Protein AF-A0A1L8MY44-F1 (afdb_monomer_lite)

Structure (mmCIF, N/CA/C/O backbone):
data_AF-A0A1L8MY44-F1
#
_entry.id   AF-A0A1L8MY44-F1
#
loop_
_atom_site.group_PDB
_atom_site.id
_atom_site.type_symbol
_atom_site.label_atom_id
_atom_site.label_alt_id
_atom_site.label_comp_id
_atom_site.label_asym_id
_atom_site.label_entity_id
_atom_site.label_seq_id
_atom_site.pdbx_PDB_ins_code
_atom_site.Cartn_x
_atom_site.Cartn_y
_atom_site.Cartn_z
_atom_site.occupancy
_atom_site.B_iso_or_equiv
_atom_site.auth_seq_id
_atom_site.auth_comp_id
_atom_site.auth_asym_id
_atom_site.auth_atom_id
_atom_site.pdbx_PDB_model_num
ATOM 1 N N . MET A 1 1 ? 18.761 0.185 -20.530 1.00 42.75 1 MET A N 1
ATOM 2 C CA . MET A 1 1 ? 18.062 1.045 -19.556 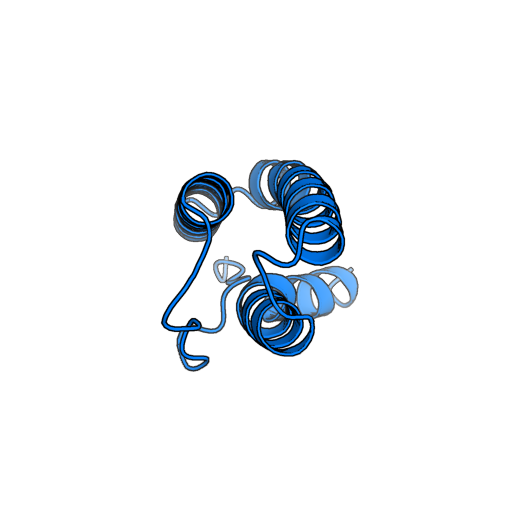1.00 42.75 1 MET A CA 1
ATOM 3 C C . MET A 1 1 ? 17.880 0.218 -18.301 1.00 42.75 1 MET A C 1
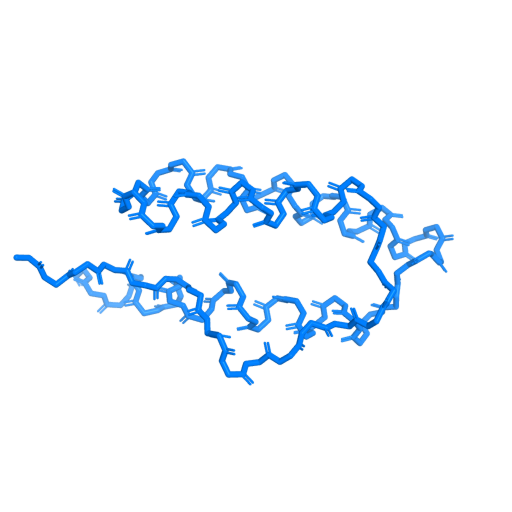ATOM 5 O O . MET A 1 1 ? 17.369 -0.887 -18.421 1.00 42.75 1 MET A O 1
ATOM 9 N N . ASN A 1 2 ? 18.374 0.680 -17.151 1.00 50.81 2 ASN A N 1
ATOM 10 C CA . ASN A 1 2 ? 18.049 0.026 -15.884 1.00 50.81 2 ASN A CA 1
ATOM 11 C C . ASN A 1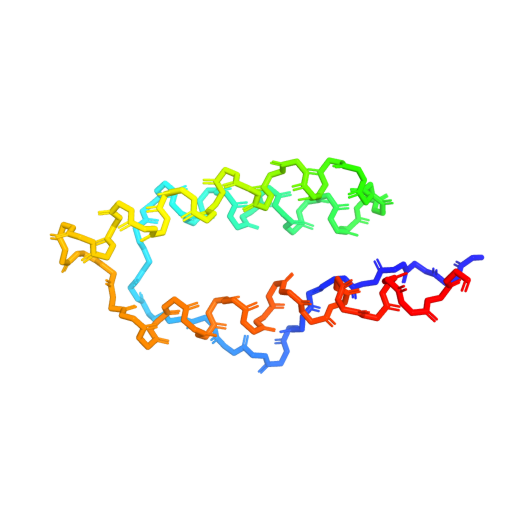 2 ? 16.562 0.272 -15.632 1.00 50.81 2 ASN A C 1
ATOM 13 O O . ASN A 1 2 ? 16.124 1.419 -15.678 1.00 50.81 2 ASN A O 1
ATOM 17 N N . GLN A 1 3 ? 15.791 -0.797 -15.467 1.00 60.06 3 GLN A N 1
ATOM 18 C CA . GLN A 1 3 ? 14.371 -0.706 -15.150 1.00 60.06 3 GLN A CA 1
ATOM 19 C C . GLN A 1 3 ? 14.245 0.013 -13.799 1.00 60.06 3 GLN A C 1
ATOM 21 O O . GLN A 1 3 ? 14.902 -0.385 -12.834 1.00 60.06 3 GLN A O 1
ATOM 26 N N . LEU A 1 4 ? 13.484 1.109 -13.743 1.00 68.44 4 LEU A N 1
ATOM 27 C CA . LEU A 1 4 ? 13.184 1.777 -12.478 1.00 68.44 4 LEU A CA 1
ATOM 28 C C . LEU A 1 4 ? 12.319 0.823 -11.656 1.00 68.44 4 LEU A C 1
ATOM 30 O O . LEU A 1 4 ? 11.255 0.418 -12.114 1.00 68.44 4 LEU A O 1
ATOM 34 N N . ASN A 1 5 ? 12.801 0.438 -10.476 1.00 81.69 5 ASN A N 1
ATOM 35 C CA . ASN A 1 5 ? 12.037 -0.374 -9.539 1.00 81.69 5 ASN A CA 1
ATOM 36 C C . ASN A 1 5 ? 11.560 0.517 -8.389 1.00 81.69 5 ASN A C 1
ATOM 38 O O . ASN A 1 5 ? 12.364 1.000 -7.591 1.00 81.69 5 ASN A O 1
ATOM 42 N N . PHE A 1 6 ? 10.251 0.733 -8.328 1.00 85.81 6 PHE A N 1
ATOM 43 C CA . PHE A 1 6 ? 9.578 1.566 -7.339 1.00 85.81 6 PHE A CA 1
ATOM 44 C C . PHE A 1 6 ? 9.272 0.817 -6.036 1.00 85.81 6 PHE A C 1
ATOM 46 O O . PHE A 1 6 ? 9.019 1.460 -5.017 1.00 85.81 6 PHE A O 1
ATOM 53 N N . ILE A 1 7 ? 9.339 -0.521 -6.056 1.00 90.38 7 ILE A N 1
ATOM 54 C CA . ILE A 1 7 ? 8.880 -1.390 -4.968 1.00 90.38 7 ILE A CA 1
ATOM 55 C C . ILE A 1 7 ? 10.057 -2.073 -4.256 1.00 90.38 7 ILE A C 1
ATOM 57 O O . ILE A 1 7 ? 10.847 -2.796 -4.871 1.00 90.38 7 ILE A O 1
ATOM 61 N N . ASP A 1 8 ? 10.130 -1.912 -2.932 1.00 91.19 8 ASP A N 1
ATOM 62 C CA . ASP A 1 8 ? 11.054 -2.649 -2.063 1.00 91.19 8 ASP A CA 1
ATOM 63 C C . ASP A 1 8 ? 10.413 -3.936 -1.521 1.00 91.19 8 ASP A C 1
ATOM 65 O O . ASP A 1 8 ? 9.738 -3.960 -0.488 1.00 91.19 8 ASP A O 1
ATOM 69 N N . TYR A 1 9 ? 10.671 -5.048 -2.208 1.00 90.19 9 TYR A N 1
ATOM 70 C CA . TYR A 1 9 ? 10.164 -6.369 -1.829 1.00 90.19 9 TYR A CA 1
ATOM 71 C C . TYR A 1 9 ? 10.732 -6.918 -0.509 1.00 90.19 9 TYR A C 1
ATOM 73 O O . TYR A 1 9 ? 10.216 -7.920 -0.012 1.00 90.19 9 TYR A O 1
ATOM 81 N N . ASN A 1 10 ? 11.746 -6.282 0.093 1.00 92.25 10 ASN A N 1
ATOM 82 C CA . ASN A 1 10 ? 12.240 -6.674 1.417 1.00 92.25 10 ASN A CA 1
ATOM 83 C C . ASN A 1 10 ? 11.300 -6.224 2.542 1.00 92.25 10 ASN A C 1
ATOM 85 O O . ASN A 1 10 ? 11.333 -6.777 3.645 1.00 92.25 10 ASN A O 1
ATOM 89 N N . ILE A 1 11 ? 10.443 -5.235 2.279 1.00 92.38 11 ILE A N 1
ATOM 90 C CA . ILE A 1 11 ? 9.449 -4.771 3.241 1.00 92.38 11 ILE A CA 1
ATOM 91 C C . ILE A 1 11 ? 8.239 -5.704 3.170 1.00 92.38 11 ILE A C 1
ATOM 93 O O . ILE A 1 11 ? 7.566 -5.835 2.145 1.00 92.38 11 ILE A O 1
ATOM 97 N N . SER A 1 12 ? 7.949 -6.381 4.278 1.00 94.12 12 SER A N 1
ATOM 98 C CA . SER A 1 12 ? 6.771 -7.245 4.376 1.00 94.12 12 SER A CA 1
ATOM 99 C C . SER A 1 12 ? 5.499 -6.412 4.480 1.00 94.12 12 SER A C 1
ATOM 101 O O . SER A 1 12 ? 5.452 -5.422 5.211 1.00 94.12 12 SER A O 1
ATOM 103 N N . LEU A 1 13 ? 4.465 -6.825 3.750 1.00 94.94 13 LEU A N 1
ATOM 104 C CA . LEU A 1 13 ? 3.142 -6.221 3.850 1.00 94.94 13 LEU A CA 1
ATOM 105 C C . LEU A 1 13 ? 2.471 -6.580 5.189 1.00 94.94 13 LEU A C 1
ATOM 107 O O . LEU A 1 13 ? 2.714 -7.670 5.709 1.00 94.94 13 LEU A O 1
ATOM 111 N N . PRO A 1 14 ? 1.616 -5.700 5.737 1.00 95.25 14 PRO A N 1
ATOM 112 C CA . PRO A 1 14 ? 0.780 -6.025 6.890 1.00 95.25 14 PRO A CA 1
ATOM 113 C C . PRO A 1 14 ? -0.168 -7.205 6.628 1.00 95.25 14 PRO A C 1
ATOM 115 O O . PRO A 1 14 ? -0.657 -7.379 5.514 1.00 95.25 14 PRO A O 1
ATOM 118 N N . ASP A 1 15 ? -0.513 -7.955 7.678 1.00 92.25 15 ASP A N 1
ATOM 119 C CA . ASP A 1 15 ? -1.384 -9.140 7.576 1.00 92.25 15 ASP A CA 1
ATOM 120 C C . ASP A 1 15 ? -2.831 -8.811 7.172 1.00 92.25 15 ASP A C 1
ATOM 122 O O . ASP A 1 15 ? -3.548 -9.652 6.627 1.00 92.25 15 ASP A O 1
ATOM 126 N N . LYS A 1 16 ? -3.300 -7.599 7.491 1.00 92.56 16 LYS A N 1
ATOM 127 C CA . LYS A 1 16 ? -4.679 -7.162 7.252 1.00 92.56 16 LYS A CA 1
ATOM 128 C C . LYS A 1 16 ? -4.688 -5.903 6.403 1.00 92.56 16 LYS A C 1
ATOM 130 O O . LYS A 1 16 ? -4.468 -4.805 6.903 1.00 92.56 16 LYS A O 1
ATOM 135 N N . ILE A 1 17 ? -4.999 -6.083 5.125 1.00 95.38 17 ILE A N 1
ATOM 136 C CA . ILE A 1 17 ? -5.152 -4.999 4.157 1.00 95.38 17 ILE A CA 1
ATOM 137 C C . ILE A 1 17 ? -6.581 -5.058 3.601 1.00 95.38 17 ILE A C 1
ATOM 139 O O . ILE A 1 17 ? -7.023 -6.134 3.187 1.00 95.38 17 ILE A O 1
ATOM 143 N N . PRO A 1 18 ? -7.324 -3.939 3.586 1.00 95.88 18 PRO A N 1
ATOM 144 C CA . PRO A 1 18 ? -8.615 -3.861 2.909 1.00 95.88 18 PRO A CA 1
ATOM 145 C C . PRO A 1 18 ? -8.519 -4.301 1.439 1.00 95.88 18 PRO A C 1
ATOM 147 O O . PRO A 1 18 ? -7.561 -3.963 0.746 1.00 95.88 18 PRO A O 1
ATOM 150 N N . SER A 1 19 ? -9.515 -5.036 0.940 1.00 95.19 19 SER A N 1
ATOM 151 C CA . SER A 1 19 ? -9.465 -5.646 -0.401 1.00 95.19 19 SER A CA 1
ATOM 152 C C . SER A 1 19 ? -9.292 -4.632 -1.535 1.00 95.19 19 SER A C 1
ATOM 154 O O . SER A 1 19 ? -8.567 -4.897 -2.487 1.00 95.19 19 SER A O 1
ATOM 156 N N . ASN A 1 20 ? -9.909 -3.455 -1.418 1.00 93.81 20 ASN A N 1
ATOM 157 C CA . ASN A 1 20 ? -9.770 -2.365 -2.384 1.00 93.81 20 ASN A CA 1
ATOM 158 C C . ASN A 1 20 ? -8.349 -1.781 -2.420 1.00 93.81 20 ASN A C 1
ATOM 160 O O . ASN A 1 20 ? -7.873 -1.401 -3.483 1.00 93.81 20 ASN A O 1
ATOM 164 N N . ILE A 1 21 ? -7.665 -1.728 -1.276 1.00 96.12 21 ILE A N 1
ATOM 165 C CA . ILE A 1 21 ? -6.258 -1.328 -1.192 1.00 96.12 21 ILE A CA 1
ATOM 166 C C . ILE A 1 21 ? -5.390 -2.423 -1.807 1.00 96.12 21 ILE A C 1
ATOM 168 O O . ILE A 1 21 ? -4.553 -2.122 -2.649 1.00 96.12 21 ILE A O 1
ATOM 172 N N . LEU A 1 22 ? -5.635 -3.691 -1.465 1.00 96.00 22 LEU A N 1
ATOM 173 C CA . LEU A 1 22 ? -4.897 -4.825 -2.023 1.00 96.00 22 LEU A CA 1
ATOM 174 C C . LEU A 1 22 ? -4.980 -4.879 -3.560 1.00 96.00 22 LEU A C 1
ATOM 176 O O . LEU A 1 22 ? -3.973 -5.123 -4.219 1.00 96.00 22 LEU A O 1
ATOM 180 N N . GLU A 1 23 ? -6.152 -4.598 -4.137 1.00 95.81 23 GLU A N 1
ATOM 181 C CA . GLU A 1 23 ? -6.332 -4.506 -5.591 1.00 95.81 23 GLU A CA 1
ATOM 182 C C . GLU A 1 23 ? -5.454 -3.406 -6.211 1.00 95.81 23 GLU A C 1
ATOM 184 O O . GLU A 1 23 ? -4.819 -3.628 -7.242 1.00 95.81 23 GLU A O 1
ATOM 189 N N . GLN A 1 24 ? -5.382 -2.229 -5.581 1.00 95.19 24 GLN A N 1
ATOM 190 C CA . GLN A 1 24 ? -4.528 -1.137 -6.060 1.00 95.19 24 GLN A CA 1
ATOM 191 C C . GLN A 1 24 ? -3.038 -1.458 -5.922 1.00 95.19 24 GLN A C 1
ATOM 193 O O . GLN A 1 24 ? -2.272 -1.160 -6.835 1.00 95.19 24 GLN A O 1
ATOM 198 N N . LEU A 1 25 ? -2.625 -2.130 -4.842 1.00 95.62 25 LEU A N 1
ATOM 199 C CA . LEU A 1 25 ? -1.244 -2.606 -4.701 1.00 95.62 25 LEU A CA 1
ATOM 200 C C . LEU A 1 25 ? -0.864 -3.570 -5.833 1.00 95.62 25 LEU A C 1
ATOM 202 O O . LEU A 1 25 ? 0.222 -3.449 -6.394 1.00 95.62 25 LEU A O 1
ATOM 206 N N . GLY A 1 26 ? -1.774 -4.463 -6.231 1.00 95.44 26 GLY A N 1
ATOM 207 C CA . GLY A 1 26 ? -1.562 -5.347 -7.381 1.00 95.44 26 GLY A CA 1
ATOM 208 C C . GLY A 1 26 ? -1.406 -4.590 -8.707 1.00 95.44 26 GLY A C 1
ATOM 209 O O . GLY A 1 26 ? -0.578 -4.966 -9.536 1.00 95.44 26 GLY A O 1
ATOM 210 N N . LYS A 1 27 ? -2.145 -3.488 -8.902 1.00 94.75 27 LYS A N 1
ATOM 211 C CA . LYS A 1 27 ? -1.979 -2.610 -10.077 1.00 94.75 27 LYS A CA 1
ATOM 212 C C . LYS A 1 27 ? -0.620 -1.911 -10.073 1.00 94.75 27 LYS A C 1
ATOM 214 O O . LYS A 1 27 ? 0.032 -1.864 -11.110 1.00 94.75 27 LYS A O 1
ATOM 219 N N . LEU A 1 28 ? -0.164 -1.423 -8.920 1.00 93.56 28 LEU A N 1
ATOM 220 C CA . LEU A 1 28 ? 1.172 -0.835 -8.787 1.00 93.56 28 LEU A CA 1
ATOM 221 C C . LEU A 1 28 ? 2.277 -1.855 -9.086 1.00 93.56 28 LEU A C 1
ATOM 223 O O . LEU A 1 28 ? 3.200 -1.546 -9.834 1.00 93.56 28 LEU A O 1
ATOM 227 N N . GLU A 1 29 ? 2.167 -3.082 -8.566 1.00 94.00 29 GLU A N 1
ATOM 228 C CA . GLU A 1 29 ? 3.107 -4.165 -8.891 1.00 94.00 29 GLU A CA 1
ATOM 229 C C . GLU A 1 29 ? 3.126 -4.468 -10.394 1.00 94.00 29 GLU A C 1
ATOM 231 O O . GLU A 1 29 ? 4.199 -4.645 -10.971 1.00 94.00 29 GLU A O 1
ATOM 236 N N . HIS A 1 30 ? 1.962 -4.478 -11.046 1.00 94.38 30 HIS A N 1
ATOM 237 C CA . HIS A 1 30 ? 1.858 -4.653 -12.492 1.00 94.38 30 HIS A CA 1
ATOM 238 C C . HIS A 1 30 ? 2.600 -3.550 -13.265 1.00 94.38 30 HIS A C 1
ATOM 240 O O . HIS A 1 30 ? 3.504 -3.870 -14.034 1.00 94.38 30 HIS A O 1
ATOM 246 N N . TYR A 1 31 ? 2.306 -2.272 -13.006 1.00 92.00 31 TYR A N 1
ATOM 247 C CA . TYR A 1 31 ? 2.956 -1.156 -13.710 1.00 92.00 31 TYR A CA 1
ATOM 248 C C . TYR A 1 31 ? 4.457 -1.050 -13.420 1.00 92.00 31 TYR A C 1
ATOM 250 O O . TYR A 1 31 ? 5.240 -0.759 -14.324 1.00 92.00 31 TYR A O 1
ATOM 258 N N . ASN A 1 32 ? 4.884 -1.364 -12.193 1.00 91.00 32 ASN A N 1
ATOM 259 C CA . ASN A 1 32 ? 6.301 -1.466 -11.844 1.00 91.00 32 ASN A CA 1
ATOM 260 C C . ASN A 1 32 ? 7.020 -2.521 -12.700 1.00 91.00 32 ASN A C 1
ATOM 262 O O . ASN A 1 32 ? 8.086 -2.259 -13.253 1.00 91.00 32 ASN A O 1
ATOM 266 N N . ASN A 1 33 ? 6.414 -3.701 -12.853 1.00 90.94 33 ASN A N 1
ATOM 267 C CA . ASN A 1 33 ? 6.981 -4.792 -13.646 1.00 90.94 33 ASN A CA 1
ATOM 268 C C . ASN A 1 33 ? 6.999 -4.486 -15.153 1.00 90.94 33 ASN A C 1
ATOM 270 O O . ASN A 1 33 ? 7.915 -4.921 -15.852 1.00 90.94 33 ASN A O 1
ATOM 274 N N . GLU A 1 34 ? 6.023 -3.725 -15.653 1.00 91.31 34 GLU A N 1
ATOM 275 C CA . GLU A 1 34 ? 5.992 -3.255 -17.045 1.00 91.31 34 GLU A CA 1
ATOM 276 C C . GLU A 1 34 ? 6.937 -2.071 -17.305 1.00 91.31 34 GLU A C 1
ATOM 278 O O . GLU A 1 34 ? 7.253 -1.772 -18.456 1.00 91.31 34 GLU A O 1
ATOM 283 N N . 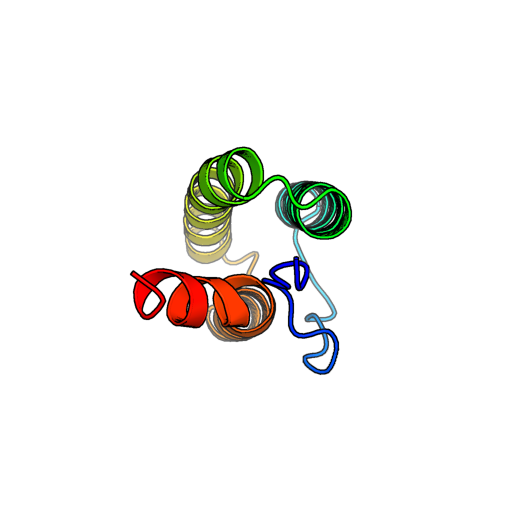GLY A 1 35 ? 7.444 -1.424 -16.250 1.00 87.44 35 GLY A N 1
ATOM 284 C CA . GLY A 1 35 ? 8.246 -0.206 -16.359 1.00 87.44 35 GLY A CA 1
ATOM 285 C C . GLY A 1 35 ? 7.431 1.027 -16.767 1.00 87.44 35 GLY A C 1
ATOM 286 O O . GLY A 1 35 ? 8.011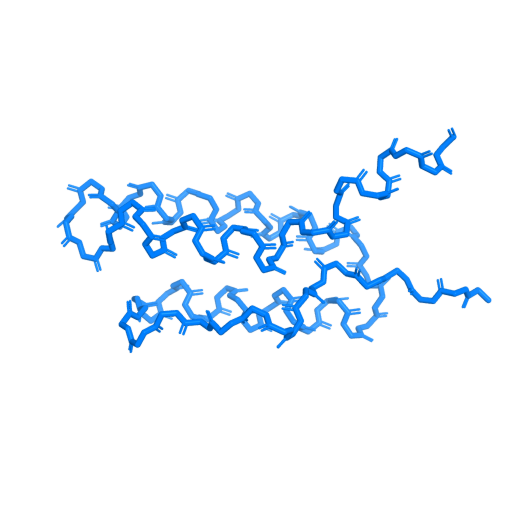 1.995 -17.260 1.00 87.44 35 GLY A O 1
ATOM 287 N N . ASP A 1 36 ? 6.110 1.005 -16.574 1.00 89.25 36 ASP A N 1
ATOM 288 C CA . ASP A 1 36 ? 5.219 2.132 -16.857 1.00 89.25 36 ASP A CA 1
ATOM 289 C C . ASP A 1 36 ? 5.134 3.057 -15.637 1.00 89.25 36 ASP A C 1
ATOM 291 O O . ASP A 1 36 ? 4.245 2.955 -14.787 1.00 89.25 36 ASP A O 1
ATOM 295 N N . SER A 1 37 ? 6.104 3.965 -15.535 1.00 85.94 37 SER A N 1
ATOM 296 C CA . SER A 1 37 ? 6.177 4.915 -14.425 1.00 85.94 37 SER A CA 1
ATOM 297 C C . SER A 1 37 ? 4.980 5.867 -14.383 1.00 85.94 37 SER A C 1
ATOM 299 O O . SER A 1 37 ? 4.523 6.212 -13.298 1.00 85.94 37 SER A O 1
ATOM 301 N N . VAL A 1 38 ? 4.432 6.270 -15.533 1.00 85.88 38 VAL A N 1
ATOM 302 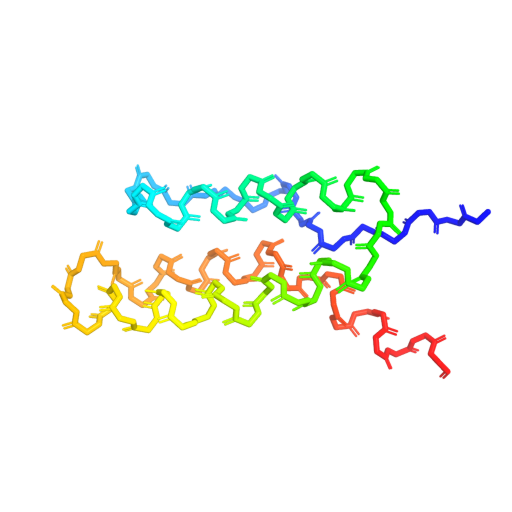C CA . VAL A 1 38 ? 3.305 7.215 -15.592 1.00 85.88 38 VAL A CA 1
ATOM 303 C C . VAL A 1 38 ? 2.060 6.589 -14.975 1.00 85.88 38 VAL A C 1
ATOM 305 O O . VAL A 1 38 ? 1.459 7.180 -14.077 1.00 85.88 38 VAL A O 1
ATOM 308 N N . CYS A 1 39 ? 1.703 5.375 -15.399 1.00 90.06 39 CYS A N 1
ATOM 309 C CA . CYS A 1 39 ? 0.567 4.662 -14.821 1.00 90.06 39 CYS A CA 1
ATOM 310 C C . CYS A 1 39 ? 0.799 4.293 -13.351 1.00 90.06 39 CYS A C 1
ATOM 312 O O . CYS A 1 39 ? -0.153 4.291 -12.569 1.00 90.06 39 CYS A O 1
ATOM 314 N N . TYR A 1 40 ? 2.046 4.018 -12.953 1.00 91.00 40 TYR A N 1
ATOM 315 C CA . TYR A 1 40 ? 2.386 3.788 -11.550 1.00 91.00 40 TYR A CA 1
ATOM 316 C C . TYR A 1 40 ? 2.030 5.000 -10.678 1.00 91.00 40 TYR A C 1
ATOM 318 O O . TYR A 1 40 ? 1.323 4.854 -9.680 1.00 91.00 40 TYR A O 1
ATOM 326 N N . TYR A 1 41 ? 2.467 6.202 -11.070 1.00 87.88 41 TYR A N 1
ATOM 327 C CA . TYR A 1 41 ? 2.194 7.425 -10.312 1.00 87.88 41 TYR A CA 1
ATOM 328 C C . TYR A 1 41 ? 0.707 7.808 -10.309 1.00 87.88 41 TYR A C 1
ATOM 330 O O . TYR A 1 41 ? 0.199 8.197 -9.262 1.00 87.88 41 TYR A O 1
ATOM 338 N N . ASP A 1 42 ? -0.015 7.625 -11.420 1.00 88.62 42 ASP A N 1
ATOM 339 C CA . ASP A 1 42 ? -1.469 7.874 -11.475 1.00 88.62 42 ASP A CA 1
ATOM 340 C C . ASP A 1 42 ? -2.233 7.007 -10.452 1.00 88.62 42 ASP A C 1
ATOM 342 O O . ASP A 1 42 ? -3.112 7.479 -9.731 1.00 88.62 42 ASP A O 1
ATOM 346 N N . ARG A 1 43 ? -1.847 5.732 -10.306 1.00 90.38 43 ARG A N 1
ATOM 347 C CA . ARG A 1 43 ? -2.466 4.822 -9.324 1.00 90.38 43 ARG A CA 1
ATOM 348 C C . ARG A 1 43 ? -2.014 5.048 -7.892 1.00 90.38 43 ARG A C 1
ATOM 350 O O . ARG A 1 43 ? -2.719 4.650 -6.962 1.00 90.38 43 ARG A O 1
ATOM 357 N N . TRP A 1 44 ? -0.855 5.662 -7.696 1.00 91.31 44 TRP A N 1
ATOM 358 C CA . TRP A 1 44 ? -0.375 6.002 -6.365 1.00 91.31 44 TRP A CA 1
ATOM 359 C C . TRP A 1 44 ? -1.306 7.002 -5.668 1.00 91.31 44 TRP A C 1
ATOM 361 O O . TRP A 1 44 ? -1.660 6.813 -4.501 1.00 91.31 44 TRP A O 1
ATOM 371 N N . ASP A 1 45 ? -1.779 8.011 -6.398 1.00 88.94 45 ASP A N 1
ATOM 372 C CA . ASP A 1 45 ? -2.707 9.010 -5.865 1.00 88.94 45 ASP A CA 1
ATOM 373 C C . ASP A 1 45 ? -4.053 8.383 -5.459 1.00 88.94 45 ASP A C 1
ATOM 375 O O . ASP A 1 45 ? -4.561 8.644 -4.359 1.00 88.94 45 ASP A O 1
ATOM 379 N N . ASP A 1 46 ? -4.590 7.483 -6.291 1.00 91.81 46 ASP A N 1
ATOM 380 C CA . ASP A 1 46 ? -5.791 6.696 -5.976 1.00 91.81 46 ASP A CA 1
ATOM 381 C C . ASP A 1 46 ? -5.613 5.906 -4.668 1.00 91.81 46 ASP A C 1
ATOM 383 O O . ASP A 1 46 ? -6.486 5.903 -3.788 1.00 91.81 46 ASP A O 1
ATOM 387 N N . LEU A 1 47 ? -4.462 5.245 -4.515 1.00 95.12 47 LEU A N 1
ATOM 388 C CA . LEU A 1 47 ? -4.131 4.459 -3.332 1.00 95.12 47 LEU A CA 1
ATOM 389 C C . LEU A 1 47 ? -4.074 5.327 -2.067 1.00 95.12 47 LEU A C 1
ATOM 391 O O . LEU A 1 47 ? -4.634 4.930 -1.041 1.00 95.12 47 LEU A O 1
ATOM 395 N N . ILE A 1 48 ? -3.461 6.516 -2.128 1.00 94.19 48 ILE A N 1
ATOM 396 C CA . ILE A 1 48 ? -3.399 7.452 -0.993 1.00 94.19 48 ILE A CA 1
ATOM 397 C C . ILE A 1 48 ? -4.808 7.834 -0.525 1.00 94.19 48 ILE A C 1
ATOM 399 O O . ILE A 1 48 ? -5.075 7.889 0.681 1.00 94.19 48 ILE A O 1
ATOM 403 N N . ILE A 1 49 ? -5.724 8.111 -1.457 1.00 95.06 49 ILE A N 1
ATOM 404 C CA . ILE A 1 49 ? -7.108 8.478 -1.126 1.00 95.06 49 ILE A CA 1
ATOM 405 C C . ILE A 1 49 ? -7.811 7.315 -0.415 1.00 95.06 49 ILE A C 1
ATOM 407 O O . ILE A 1 49 ? -8.434 7.510 0.635 1.00 95.06 49 ILE A O 1
ATOM 411 N N . LEU A 1 50 ? -7.678 6.094 -0.940 1.00 96.19 50 LEU A N 1
ATOM 412 C CA . LEU A 1 50 ? -8.260 4.900 -0.324 1.00 96.19 50 LEU A CA 1
ATOM 413 C C . LEU A 1 50 ? -7.679 4.627 1.065 1.00 96.19 50 LEU A C 1
ATOM 415 O O . LEU A 1 50 ? -8.437 4.328 1.989 1.00 96.19 50 LEU A O 1
ATOM 419 N N . ALA A 1 51 ? -6.366 4.779 1.235 1.00 96.69 51 ALA A N 1
ATOM 420 C CA . ALA A 1 51 ? -5.696 4.603 2.516 1.00 96.69 51 ALA A CA 1
ATOM 421 C C . ALA A 1 51 ? -6.182 5.612 3.562 1.00 96.69 51 ALA A C 1
ATOM 423 O O . ALA A 1 51 ? -6.503 5.225 4.686 1.00 96.69 51 ALA A O 1
ATOM 424 N N . LYS A 1 52 ? -6.322 6.894 3.194 1.00 96.75 52 LYS A N 1
ATOM 425 C CA . LYS A 1 52 ? -6.887 7.931 4.077 1.00 96.75 52 LYS A CA 1
ATOM 426 C C . LYS A 1 52 ? -8.298 7.571 4.536 1.00 96.75 52 LYS A C 1
ATOM 428 O O . LYS A 1 52 ? -8.582 7.630 5.732 1.00 96.75 52 LYS A O 1
ATOM 433 N N . ASN A 1 53 ? -9.157 7.139 3.615 1.00 97.12 53 ASN A N 1
ATOM 434 C CA . ASN A 1 53 ? -10.522 6.725 3.941 1.00 97.12 53 ASN A CA 1
ATOM 435 C C . ASN A 1 53 ? -10.547 5.484 4.845 1.00 97.12 53 ASN A C 1
ATOM 437 O O . ASN A 1 53 ? -11.291 5.446 5.823 1.00 97.12 53 ASN A O 1
ATOM 441 N N . ALA A 1 54 ? -9.703 4.490 4.561 1.00 97.00 54 ALA A N 1
ATOM 442 C CA . ALA A 1 54 ? -9.582 3.278 5.365 1.00 97.00 54 ALA A CA 1
ATOM 443 C C . ALA A 1 54 ? -9.079 3.565 6.791 1.00 97.00 54 ALA A C 1
ATOM 445 O O . ALA A 1 54 ? -9.576 2.974 7.752 1.00 97.00 54 ALA A O 1
ATOM 446 N N . MET A 1 55 ? -8.142 4.507 6.942 1.00 97.19 55 MET A N 1
ATOM 447 C CA . MET A 1 55 ? -7.664 4.965 8.248 1.00 97.19 55 MET A CA 1
ATOM 448 C C . MET A 1 55 ? -8.753 5.699 9.035 1.00 97.19 55 MET A C 1
ATOM 450 O O . MET A 1 55 ? -8.943 5.417 10.216 1.00 97.19 55 MET A O 1
ATOM 454 N N . VAL A 1 56 ? -9.513 6.592 8.391 1.00 97.31 56 VAL A N 1
ATOM 455 C CA . VAL A 1 56 ? -10.643 7.299 9.028 1.00 97.31 56 VAL A CA 1
ATOM 456 C C . VAL A 1 56 ? -11.739 6.324 9.463 1.00 97.31 56 VAL A C 1
ATOM 458 O O . VAL A 1 56 ? -12.306 6.475 10.542 1.00 97.31 56 VAL A O 1
ATOM 461 N N . ALA A 1 57 ? -12.008 5.293 8.661 1.00 96.62 57 ALA A N 1
ATOM 462 C CA . ALA A 1 57 ? -12.963 4.237 8.989 1.00 96.62 57 ALA A CA 1
ATOM 463 C C . ALA A 1 57 ? -12.451 3.242 10.053 1.00 96.62 57 ALA A C 1
ATOM 465 O O . ALA A 1 57 ? -13.205 2.371 10.482 1.00 96.62 57 ALA A O 1
ATOM 466 N N . GLY A 1 58 ? -11.182 3.338 10.471 1.00 95.88 58 GLY A N 1
ATOM 467 C CA . GLY A 1 58 ? -10.576 2.450 11.467 1.00 95.88 58 GLY A CA 1
ATOM 468 C C . GLY A 1 58 ? -10.301 1.025 10.973 1.00 95.88 58 GLY A C 1
ATOM 469 O O . GLY A 1 58 ? -10.066 0.136 11.788 1.00 95.88 58 GLY A O 1
ATOM 470 N N . VAL A 1 59 ? -10.330 0.792 9.656 1.00 97.06 59 VAL A N 1
ATOM 471 C CA . VAL A 1 59 ? -10.092 -0.533 9.045 1.00 97.06 59 VAL A CA 1
ATOM 472 C C . VAL A 1 59 ? -8.649 -0.731 8.575 1.00 97.06 59 VAL A C 1
ATOM 474 O O . VAL A 1 59 ? -8.264 -1.848 8.241 1.00 97.06 59 VAL A O 1
ATOM 477 N N . LEU A 1 60 ? -7.848 0.337 8.570 1.00 97.31 60 LEU A N 1
ATOM 478 C CA . LEU A 1 60 ? -6.405 0.316 8.341 1.00 97.31 60 LEU A CA 1
ATOM 479 C C . LEU A 1 60 ? -5.729 1.153 9.429 1.00 97.31 60 LEU A C 1
ATOM 481 O O . LEU A 1 60 ? -6.141 2.286 9.678 1.00 97.31 60 LEU A O 1
ATOM 485 N N . SER A 1 61 ? -4.699 0.624 10.089 1.00 97.19 61 SER A N 1
ATOM 486 C CA . SER A 1 61 ? -3.953 1.422 11.063 1.00 97.19 61 SER A CA 1
ATOM 487 C C . SER A 1 61 ? -2.950 2.342 10.363 1.00 97.19 61 SER A C 1
ATOM 489 O O . SER A 1 61 ? -2.436 2.028 9.290 1.00 97.19 61 SER A O 1
ATOM 491 N N . LYS A 1 62 ? -2.606 3.467 11.002 1.00 95.62 62 LYS A N 1
ATOM 492 C CA . LYS A 1 62 ? -1.553 4.363 10.498 1.00 95.62 62 LYS A CA 1
ATOM 493 C C . LYS A 1 62 ? -0.218 3.631 10.312 1.00 95.62 62 LYS A C 1
ATOM 495 O O . LYS A 1 62 ? 0.468 3.860 9.327 1.00 95.62 62 LYS A O 1
ATOM 500 N N . LYS A 1 63 ? 0.121 2.725 11.235 1.00 96.38 63 LYS A N 1
ATOM 501 C CA . LYS A 1 63 ? 1.349 1.922 11.175 1.00 96.38 63 LYS A CA 1
ATOM 502 C C . LYS A 1 63 ? 1.358 0.997 9.954 1.00 96.38 63 LYS A C 1
ATOM 504 O O . LYS A 1 63 ? 2.376 0.901 9.281 1.00 96.38 63 LYS A O 1
ATOM 509 N N . ASP A 1 64 ? 0.230 0.348 9.666 1.00 97.06 64 ASP A N 1
ATOM 510 C CA . ASP A 1 64 ? 0.105 -0.529 8.498 1.00 97.06 64 ASP A CA 1
ATOM 511 C C . ASP A 1 64 ? 0.228 0.273 7.198 1.00 97.06 64 ASP A C 1
ATOM 513 O O . ASP A 1 64 ? 0.921 -0.155 6.276 1.00 97.06 64 ASP A O 1
ATOM 517 N N . TRP A 1 65 ? -0.376 1.468 7.147 1.00 96.19 65 TRP A N 1
ATOM 518 C CA . TRP A 1 65 ? -0.204 2.379 6.016 1.00 96.19 65 TRP A CA 1
ATOM 519 C C . TRP A 1 65 ? 1.252 2.813 5.838 1.00 96.19 65 TRP A C 1
ATOM 521 O O . TRP A 1 65 ? 1.764 2.702 4.736 1.00 96.19 65 TRP A O 1
ATOM 531 N N . GLU A 1 66 ? 1.951 3.229 6.896 1.00 94.88 66 GLU A N 1
ATOM 532 C CA . GLU A 1 66 ? 3.370 3.616 6.814 1.00 94.88 66 GLU A CA 1
ATOM 533 C C . GLU A 1 66 ? 4.261 2.468 6.302 1.00 94.88 66 GLU A C 1
ATOM 535 O O . GLU A 1 66 ? 5.246 2.704 5.604 1.00 94.88 66 GLU A O 1
ATOM 540 N N . THR A 1 67 ? 3.937 1.213 6.633 1.00 94.75 67 THR A N 1
ATOM 541 C CA . THR A 1 67 ? 4.637 0.038 6.090 1.00 94.75 67 THR A CA 1
ATOM 542 C C . THR A 1 67 ? 4.364 -0.149 4.597 1.00 94.75 67 THR A C 1
ATOM 544 O O . THR A 1 67 ? 5.305 -0.385 3.839 1.00 94.75 67 THR A O 1
ATOM 547 N N . ILE A 1 68 ? 3.104 -0.025 4.167 1.00 95.25 68 ILE A N 1
ATOM 548 C CA . ILE A 1 68 ? 2.727 -0.069 2.745 1.00 95.25 68 ILE A CA 1
ATOM 549 C C . ILE A 1 68 ? 3.416 1.073 1.991 1.00 95.25 68 ILE A C 1
ATOM 551 O O . ILE A 1 68 ? 4.036 0.845 0.957 1.00 95.25 68 ILE A O 1
ATOM 555 N N . GLU A 1 69 ? 3.372 2.284 2.538 1.00 94.06 69 GLU A N 1
ATOM 556 C CA . GLU A 1 69 ? 3.945 3.478 1.934 1.00 94.06 69 GLU A CA 1
ATOM 557 C C . GLU A 1 69 ? 5.443 3.307 1.689 1.00 94.06 69 GLU A C 1
ATOM 559 O O . GLU A 1 69 ? 5.899 3.439 0.559 1.00 94.06 69 GLU A O 1
ATOM 564 N N . LYS A 1 70 ? 6.201 2.881 2.705 1.00 91.00 70 LYS A N 1
ATOM 565 C CA . LYS A 1 70 ? 7.641 2.616 2.563 1.00 91.00 70 LYS A CA 1
ATOM 566 C C . LYS A 1 70 ? 7.962 1.573 1.498 1.00 91.00 70 LYS A C 1
ATOM 568 O O . LYS A 1 70 ? 8.969 1.711 0.815 1.00 91.00 70 LYS A O 1
ATOM 573 N N . ARG A 1 71 ? 7.129 0.539 1.351 1.00 92.75 71 ARG A N 1
ATOM 574 C CA . ARG A 1 71 ? 7.334 -0.504 0.337 1.00 92.75 71 ARG A CA 1
ATOM 575 C C . ARG A 1 71 ? 7.164 0.029 -1.082 1.00 92.75 71 ARG A C 1
ATOM 577 O O . ARG A 1 71 ? 7.938 -0.353 -1.947 1.00 92.75 71 ARG A O 1
ATOM 584 N N . PHE A 1 72 ? 6.161 0.868 -1.324 1.00 91.19 72 PHE A N 1
ATOM 585 C CA . PHE A 1 72 ? 5.760 1.279 -2.676 1.00 91.19 72 PHE A CA 1
ATOM 586 C C . PHE A 1 72 ? 6.233 2.692 -3.067 1.00 91.19 72 PHE A C 1
ATOM 588 O O . PHE A 1 72 ? 6.189 3.056 -4.239 1.00 91.19 72 PHE A O 1
ATOM 595 N N . TRP A 1 73 ? 6.713 3.493 -2.116 1.00 81.62 73 TRP A N 1
ATOM 596 C CA . TRP A 1 73 ? 7.267 4.827 -2.370 1.00 81.62 73 TRP A CA 1
ATOM 597 C C . TRP A 1 73 ? 8.802 4.830 -2.506 1.00 81.62 73 TRP A C 1
ATOM 599 O O . TRP A 1 73 ? 9.384 5.826 -2.930 1.00 81.62 73 TRP A O 1
ATOM 609 N N . TYR A 1 74 ? 9.470 3.709 -2.205 1.00 67.31 74 TYR A N 1
ATOM 610 C CA . TYR A 1 74 ? 10.934 3.601 -2.135 1.00 67.31 74 TYR A CA 1
ATOM 611 C C . TYR A 1 74 ? 11.667 4.101 -3.394 1.00 67.31 74 TYR A C 1
ATOM 613 O O . TYR A 1 74 ? 12.628 4.861 -3.290 1.00 67.31 74 TYR A O 1
ATOM 621 N N . GLY A 1 75 ? 11.224 3.717 -4.597 1.00 58.50 75 GLY A N 1
ATOM 622 C CA . GLY A 1 75 ? 11.870 4.183 -5.835 1.00 58.50 75 GLY A CA 1
ATOM 623 C C . GLY A 1 75 ? 11.304 5.489 -6.400 1.00 58.50 75 GLY A C 1
ATOM 624 O O . GLY A 1 75 ? 11.918 6.071 -7.293 1.00 58.50 75 GLY A O 1
ATOM 625 N N . ALA A 1 76 ? 10.169 5.974 -5.882 1.00 55.81 76 ALA A N 1
ATOM 626 C CA . ALA A 1 76 ? 9.591 7.248 -6.304 1.00 55.81 76 ALA A CA 1
ATOM 627 C C . ALA A 1 76 ? 10.450 8.433 -5.844 1.00 55.81 76 ALA A C 1
ATOM 629 O O . ALA A 1 76 ? 10.650 9.375 -6.609 1.00 55.81 76 ALA A O 1
ATOM 630 N N . GLU A 1 77 ? 11.020 8.344 -4.638 1.00 56.88 77 GLU A N 1
ATOM 631 C CA . GLU A 1 77 ? 12.007 9.311 -4.150 1.00 56.88 77 GLU A CA 1
ATOM 632 C C . GLU A 1 77 ? 13.261 9.305 -5.030 1.00 56.88 77 GLU A C 1
ATOM 634 O O . GLU A 1 77 ? 13.723 10.360 -5.447 1.00 56.88 77 GLU A O 1
ATOM 639 N N . MET A 1 78 ? 13.774 8.128 -5.398 1.00 54.44 78 MET A N 1
ATOM 640 C CA . MET A 1 78 ? 14.977 8.003 -6.231 1.00 54.44 78 MET A CA 1
ATOM 641 C C . MET A 1 78 ? 14.792 8.530 -7.662 1.00 54.44 78 MET A C 1
ATOM 643 O O . MET A 1 78 ? 15.733 9.086 -8.225 1.00 54.44 78 MET A O 1
ATOM 647 N N . ALA A 1 79 ? 13.605 8.370 -8.254 1.00 54.44 79 ALA A N 1
ATOM 648 C CA . ALA A 1 79 ? 13.308 8.860 -9.601 1.00 54.44 79 ALA A CA 1
ATOM 649 C C . ALA A 1 79 ? 13.252 10.397 -9.681 1.00 54.44 79 ALA A C 1
ATOM 651 O O . ALA A 1 79 ? 13.694 10.959 -10.679 1.00 54.44 79 ALA A O 1
ATOM 652 N N . LEU A 1 80 ? 12.799 11.075 -8.619 1.00 53.12 80 LEU A N 1
ATOM 653 C CA . LEU A 1 80 ? 12.781 12.544 -8.528 1.00 53.12 80 LEU A CA 1
ATOM 654 C C . LEU A 1 80 ? 14.184 13.173 -8.431 1.00 53.12 80 LEU A C 1
ATOM 656 O O . LEU A 1 80 ? 14.342 14.353 -8.726 1.00 53.12 80 LEU A O 1
ATOM 660 N N . TYR A 1 81 ? 15.200 12.407 -8.018 1.00 52.00 81 TYR A N 1
ATOM 661 C CA . TYR A 1 81 ? 16.591 12.873 -7.906 1.00 52.00 81 TYR A CA 1
ATOM 662 C C . TYR A 1 81 ? 17.479 12.480 -9.098 1.00 52.00 81 TYR A C 1
ATOM 664 O O . TYR A 1 81 ? 18.674 12.775 -9.082 1.00 52.00 81 TYR A O 1
ATOM 672 N N . MET A 1 82 ? 16.930 11.791 -10.105 1.00 49.19 82 MET A N 1
ATOM 673 C CA . MET A 1 82 ? 17.653 11.392 -11.322 1.00 49.19 82 MET A CA 1
ATOM 674 C C . MET A 1 82 ? 17.370 12.299 -12.536 1.00 49.19 82 MET A C 1
ATOM 676 O O . MET A 1 82 ? 17.763 11.940 -13.648 1.00 49.19 82 MET A O 1
ATOM 680 N N . GLU A 1 83 ? 16.737 13.460 -12.328 1.00 42.94 83 GLU A N 1
ATOM 681 C CA . GLU A 1 83 ? 16.655 14.555 -13.314 1.00 42.94 83 GLU A CA 1
ATOM 682 C C . GLU A 1 83 ? 17.881 15.481 -13.279 1.00 42.94 83 GLU A C 1
ATOM 684 O O . GLU A 1 83 ? 18.283 15.919 -12.174 1.00 42.94 83 GLU A O 1
#

Sequence (83 aa):
MNQLNFIDYNISLPDKIPSNILEQLGKLEHYNNEGDSVCYYDRWDDLIILAKNAMVAGVLSKKDWETIEKRFWYGAEMALYME

Secondary structure (DSSP, 8-state):
-PPP----TTSPPPS---HHHHHHHHHHHHHHHHT-HHHHHHHHHHHHHHHHHHHHTTSS-HHHHHHHHHHHHHHHHHHHT--

Foldseek 3Di:
DPQQAQFDPVQDADPADPPVLVVLVVQLVVCSVVSPVVSNVVSVVVNVVVQVVCCVVVRAPPVNVVSVCCGRRVRVVVVVVPD

pLDDT: mean 86.65, std 15.04, range [42.75, 97.31]

Radius of gyration: 12.71 Å; chains: 1; bounding box: 31×24×31 Å